Protein AF-E7D1M7-F1 (afdb_monomer)

Foldseek 3Di:
DVVVVVVVVVVVVVVVVVVVVVVVPPPPDDDPDDDPADWDCVDPPGIDHDDDDPPPPPDDDDQDDEDDQWDWACVDPPHIDTHHDPPLCPPDDQDDEDPQWDWDCPDPPGIDTDHDDD

Solvent-accessible surface area (backbone atoms only — not comparable to full-atom values): 7917 Å² total; per-residue (Å²): 125,74,68,64,58,53,56,52,52,51,52,52,53,52,54,51,52,54,49,58,54,54,68,71,63,65,79,79,80,68,76,84,73,95,62,99,50,54,74,35,73,85,44,78,95,47,59,42,74,52,63,78,75,76,78,76,76,83,81,84,68,80,85,74,87,59,60,95,74,35,44,84,34,74,86,43,78,96,44,58,43,68,48,59,65,80,76,82,68,70,83,65,72,87,68,89,58,60,92,85,39,42,80,34,75,85,44,79,89,42,53,39,69,46,58,72,82,128

Organism: Latrodectus hesperus (NCBI:txid256737)

Mean predicted aligned error: 19.1 Å

Radius of gyration: 43.04 Å; Cα contacts (8 Å, |Δi|>4): 99; chains: 1; bounding box: 106×28×89 Å

pLDDT: mean 81.71, std 11.62, range [51.38, 95.06]

Sequence (118 aa):
HEAEGKNMKLIVASILLLSIAGYCYAQVQCSPPKCACPLDYSTKPCPSCNCEEPPVPEIFCSEPKCDEGCTLDYSTQPCPSCQCRKKRQVQCSPPNCPRGCFINYRSVPCPSCMCPRG

Secondary structure (DSSP, 8-state):
-HHHHHHHHHHHHHHHHHHHHHHH-----PPPP--SS-EETTSSSS-EE-PPPPPPPP--PPPPPPPTTEEEETTSSSS-EEEE-------PPPP-PPTT-EEETTSSSS-EEE----

Structure (mmCIF, N/CA/C/O backbone):
data_AF-E7D1M7-F1
#
_entry.id   AF-E7D1M7-F1
#
loop_
_atom_site.group_PDB
_atom_site.id
_atom_site.type_symbol
_atom_site.label_atom_id
_atom_site.label_alt_id
_atom_site.label_comp_id
_atom_site.label_asym_id
_atom_site.label_entity_id
_atom_site.label_seq_id
_atom_site.pdbx_PDB_ins_code
_atom_site.Cartn_x
_atom_site.Cartn_y
_atom_site.Cartn_z
_atom_site.occupancy
_atom_site.B_iso_or_equiv
_atom_site.auth_seq_id
_atom_site.auth_comp_id
_atom_site.auth_asym_id
_atom_site.auth_atom_id
_atom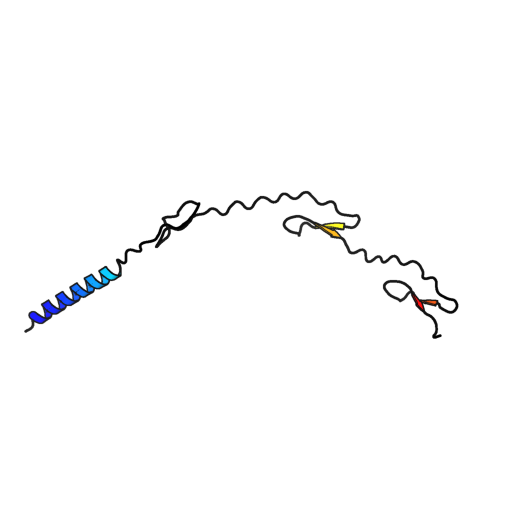_site.pdbx_PDB_model_num
ATOM 1 N N . HIS A 1 1 ? 78.653 -3.499 -36.215 1.00 51.38 1 HIS A N 1
ATOM 2 C CA . HIS A 1 1 ? 77.743 -4.028 -35.176 1.00 51.38 1 HIS A CA 1
ATOM 3 C C . HIS A 1 1 ? 76.703 -3.016 -34.664 1.00 51.38 1 HIS A C 1
ATOM 5 O O . HIS A 1 1 ? 75.758 -3.436 -34.015 1.00 51.38 1 HIS A O 1
ATOM 11 N N . GLU A 1 2 ? 76.801 -1.713 -34.977 1.00 53.06 2 GLU A N 1
ATOM 12 C CA . GLU A 1 2 ? 75.860 -0.696 -34.455 1.00 53.06 2 GLU A CA 1
ATOM 13 C C . GLU A 1 2 ? 74.613 -0.442 -35.333 1.00 53.06 2 GLU A C 1
ATOM 15 O O . GLU A 1 2 ? 73.598 0.063 -34.854 1.00 53.06 2 GLU A O 1
ATOM 20 N N . ALA A 1 3 ? 74.656 -0.820 -36.616 1.00 54.00 3 ALA A N 1
ATOM 21 C CA . ALA A 1 3 ? 73.541 -0.645 -37.554 1.00 54.00 3 ALA A CA 1
ATOM 22 C C . ALA A 1 3 ? 72.438 -1.713 -37.392 1.00 54.00 3 ALA A C 1
ATOM 24 O O . ALA A 1 3 ? 71.255 -1.403 -37.501 1.00 54.00 3 ALA A O 1
ATOM 25 N N . GLU A 1 4 ? 72.810 -2.951 -37.056 1.00 55.75 4 GLU A N 1
ATOM 26 C CA . GLU A 1 4 ? 71.868 -4.072 -36.893 1.00 55.75 4 GLU A CA 1
ATOM 27 C C . GLU A 1 4 ? 70.941 -3.888 -35.679 1.00 55.75 4 GLU A C 1
ATOM 29 O O . GLU A 1 4 ? 69.736 -4.128 -35.757 1.00 55.75 4 GLU A O 1
ATOM 34 N N . GLY A 1 5 ? 71.466 -3.352 -34.570 1.00 59.56 5 GLY A N 1
ATOM 35 C CA . GLY A 1 5 ? 70.684 -3.116 -33.352 1.00 59.56 5 GLY A CA 1
ATOM 36 C C . GLY A 1 5 ? 69.640 -1.997 -33.475 1.00 59.56 5 GLY A C 1
ATOM 37 O O . GLY A 1 5 ? 68.625 -2.032 -32.778 1.00 59.56 5 GLY A O 1
ATOM 38 N N . LYS A 1 6 ? 69.853 -1.010 -34.360 1.00 62.78 6 LYS A N 1
ATOM 39 C CA . LYS A 1 6 ? 68.896 0.089 -34.602 1.00 62.78 6 LYS A CA 1
ATOM 40 C C . LYS A 1 6 ? 67.686 -0.385 -35.406 1.00 62.78 6 LYS A C 1
ATOM 42 O O . LYS A 1 6 ? 66.557 -0.063 -35.041 1.00 62.78 6 LYS A O 1
ATOM 47 N N . ASN A 1 7 ? 67.918 -1.208 -36.427 1.00 70.81 7 ASN A N 1
ATOM 48 C CA . ASN A 1 7 ? 66.849 -1.801 -37.231 1.00 70.81 7 ASN A CA 1
ATOM 49 C C . ASN A 1 7 ? 65.982 -2.751 -36.397 1.00 70.81 7 ASN A C 1
ATOM 51 O O . ASN A 1 7 ? 64.758 -2.668 -36.447 1.00 70.81 7 ASN A O 1
ATOM 55 N N . MET A 1 8 ? 66.597 -3.570 -35.539 1.00 75.31 8 MET A N 1
ATOM 56 C CA . MET A 1 8 ? 65.857 -4.464 -34.644 1.00 75.31 8 MET A CA 1
ATOM 57 C C . MET A 1 8 ? 64.963 -3.699 -33.653 1.00 75.31 8 MET A C 1
ATOM 59 O O . MET A 1 8 ? 63.803 -4.060 -33.466 1.00 75.31 8 MET A O 1
ATOM 63 N N . LYS A 1 9 ? 65.452 -2.599 -33.061 1.00 79.38 9 LYS A N 1
ATOM 64 C CA . LYS A 1 9 ? 64.650 -1.751 -32.158 1.00 79.38 9 LYS A CA 1
ATOM 65 C C . LYS A 1 9 ? 63.468 -1.089 -32.871 1.00 79.38 9 LYS A C 1
ATOM 67 O O . LYS A 1 9 ? 62.386 -1.012 -32.294 1.00 79.38 9 LYS A O 1
ATOM 72 N N . LEU A 1 10 ? 63.659 -0.648 -34.115 1.00 80.12 10 LEU A N 1
ATOM 73 C CA . LEU A 1 10 ? 62.600 -0.035 -34.921 1.00 80.12 10 LEU A CA 1
ATOM 74 C C . LEU A 1 10 ? 61.500 -1.046 -35.275 1.00 80.12 10 LEU A C 1
ATOM 76 O O . LEU A 1 10 ? 60.315 -0.724 -35.193 1.00 80.12 10 LEU A O 1
ATOM 80 N N . ILE A 1 11 ? 61.883 -2.283 -35.598 1.00 81.88 11 ILE A N 1
ATOM 81 C CA . ILE A 1 11 ? 60.942 -3.370 -35.895 1.00 81.88 11 ILE A CA 1
ATOM 82 C C . ILE A 1 11 ? 60.123 -3.722 -34.646 1.00 81.88 11 ILE A C 1
ATOM 84 O O . ILE A 1 11 ? 58.896 -3.770 -34.711 1.00 81.88 11 ILE A O 1
ATOM 88 N N . VAL A 1 12 ? 60.776 -3.886 -33.489 1.00 82.94 12 VAL A N 1
ATOM 89 C CA . VAL A 1 12 ? 60.089 -4.205 -32.225 1.00 82.94 12 VAL A CA 1
ATOM 90 C C . VAL A 1 12 ? 59.131 -3.086 -31.807 1.00 82.94 12 VAL A C 1
ATOM 92 O O . VAL A 1 12 ? 57.991 -3.373 -31.449 1.00 82.94 12 VAL A O 1
ATOM 95 N N . ALA A 1 13 ? 59.543 -1.817 -31.908 1.00 83.25 13 ALA A N 1
ATOM 96 C CA . ALA A 1 13 ? 58.673 -0.677 -31.609 1.00 83.25 13 ALA A CA 1
ATOM 97 C C . ALA A 1 13 ? 57.440 -0.634 -32.528 1.00 83.25 13 ALA A C 1
ATOM 99 O O . ALA A 1 13 ? 56.327 -0.395 -32.062 1.00 83.25 13 ALA A O 1
ATOM 100 N N . SER A 1 14 ? 57.622 -0.931 -33.817 1.00 81.00 14 SER A N 1
ATOM 101 C CA . SER A 1 14 ? 56.534 -0.954 -34.802 1.00 81.00 14 SER A CA 1
ATOM 102 C C . SER A 1 14 ? 55.519 -2.067 -34.513 1.00 81.00 14 SER A C 1
ATOM 104 O O . SER A 1 14 ? 54.313 -1.829 -34.551 1.00 81.00 14 SER A O 1
ATOM 106 N N . ILE A 1 15 ? 55.991 -3.267 -34.156 1.00 81.75 15 ILE A N 1
ATOM 107 C CA . ILE A 1 15 ? 55.129 -4.403 -33.780 1.00 81.75 15 ILE A CA 1
ATOM 108 C C . ILE A 1 15 ? 54.352 -4.099 -32.491 1.00 81.75 15 ILE A C 1
ATOM 110 O O . ILE A 1 15 ? 53.160 -4.406 -32.397 1.00 81.75 15 ILE A O 1
ATOM 114 N N . LEU A 1 16 ? 55.001 -3.466 -31.508 1.00 80.31 16 LEU A N 1
ATOM 115 C CA . LEU A 1 16 ? 54.359 -3.090 -30.249 1.00 80.31 16 LEU A CA 1
ATOM 116 C C . LEU A 1 16 ? 53.233 -2.069 -30.479 1.00 80.31 16 LEU A C 1
ATOM 118 O O . LEU A 1 16 ? 52.140 -2.230 -29.940 1.00 80.31 16 LEU A O 1
ATOM 122 N N . LEU A 1 17 ? 53.467 -1.067 -31.335 1.00 75.50 17 LEU A N 1
ATOM 123 C CA . LEU A 1 17 ? 52.465 -0.059 -31.702 1.00 75.50 17 LEU A CA 1
ATOM 124 C C . LEU A 1 17 ? 51.259 -0.670 -32.426 1.00 75.50 17 LEU A C 1
ATOM 126 O O . LEU A 1 17 ? 50.119 -0.349 -32.088 1.00 75.50 17 LEU A O 1
ATOM 130 N N . LEU A 1 18 ? 51.494 -1.583 -33.373 1.00 74.69 18 LEU A N 1
ATOM 131 C CA . LEU A 1 18 ? 50.421 -2.294 -34.080 1.00 74.69 18 LEU A CA 1
ATOM 132 C C . LEU A 1 18 ? 49.599 -3.177 -33.134 1.00 74.69 18 LEU A C 1
ATOM 134 O O . LEU A 1 18 ? 48.377 -3.241 -33.256 1.00 74.69 18 LEU A O 1
ATOM 138 N N . SER A 1 1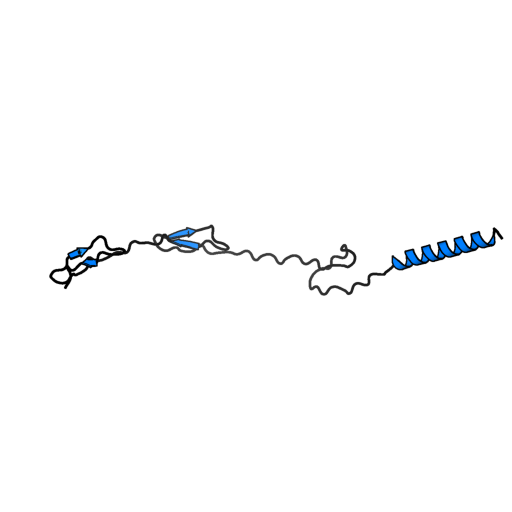9 ? 50.253 -3.810 -32.159 1.00 70.75 19 SER A N 1
ATOM 139 C CA . SER A 1 19 ? 49.580 -4.645 -31.161 1.00 70.75 19 SER A CA 1
ATOM 140 C C . SER A 1 19 ? 48.690 -3.806 -30.241 1.00 70.75 19 SER A C 1
ATOM 142 O O . SER A 1 19 ? 47.517 -4.126 -30.076 1.00 70.75 19 SER A O 1
ATOM 144 N N . ILE A 1 20 ? 49.204 -2.699 -29.692 1.00 69.06 20 ILE A N 1
ATOM 145 C CA . ILE A 1 20 ? 48.444 -1.807 -28.795 1.00 69.06 20 ILE A CA 1
ATOM 146 C C . ILE A 1 20 ? 47.244 -1.190 -29.526 1.00 69.06 20 ILE A C 1
ATOM 148 O O . ILE A 1 20 ? 46.142 -1.163 -28.979 1.00 69.06 20 ILE A O 1
ATOM 152 N N . ALA A 1 21 ? 47.425 -0.756 -30.777 1.00 63.34 21 ALA A N 1
ATOM 153 C CA . ALA A 1 21 ? 46.318 -0.278 -31.600 1.00 63.34 21 ALA A CA 1
ATOM 154 C C . ALA A 1 21 ? 45.277 -1.387 -31.842 1.00 63.34 21 ALA A C 1
ATOM 156 O O . ALA A 1 21 ? 44.084 -1.144 -31.683 1.00 63.34 21 ALA A O 1
ATOM 157 N N . GLY A 1 22 ? 45.715 -2.613 -32.146 1.00 60.38 22 GLY A N 1
ATOM 158 C CA . GLY A 1 22 ? 44.831 -3.762 -32.360 1.00 60.38 22 GLY A CA 1
ATOM 159 C C . GLY A 1 22 ? 43.972 -4.125 -31.143 1.00 60.38 22 GLY A C 1
ATOM 160 O O . GLY A 1 22 ? 42.786 -4.402 -31.305 1.00 60.38 22 GLY A O 1
ATOM 161 N N . TYR A 1 23 ? 44.524 -4.057 -29.926 1.00 61.12 23 TYR A N 1
ATOM 162 C CA . TYR A 1 23 ? 43.771 -4.337 -28.693 1.00 61.12 23 TYR A CA 1
ATOM 163 C C . TYR A 1 23 ? 42.692 -3.286 -28.384 1.00 61.12 23 TYR A C 1
ATOM 165 O O . TYR A 1 23 ? 41.660 -3.627 -27.807 1.00 61.12 23 TYR A O 1
ATOM 173 N N . CYS A 1 24 ? 42.886 -2.028 -28.790 1.00 57.34 24 CYS A N 1
ATOM 174 C CA . CYS A 1 24 ? 41.886 -0.972 -28.603 1.00 57.34 24 CYS A CA 1
ATOM 175 C C . CYS A 1 24 ? 40.731 -1.043 -29.617 1.00 57.34 24 CYS A C 1
ATOM 177 O O . CYS A 1 24 ? 39.656 -0.510 -29.351 1.00 57.34 24 CYS A O 1
ATOM 179 N N . TYR A 1 25 ? 40.917 -1.722 -30.754 1.00 59.56 25 TYR A N 1
ATOM 180 C CA . TYR A 1 25 ? 39.876 -1.961 -31.762 1.00 59.56 25 TYR A CA 1
ATOM 181 C C . TYR A 1 25 ? 39.108 -3.268 -31.499 1.00 59.56 25 TYR A C 1
ATOM 183 O O . TYR A 1 25 ? 38.783 -4.021 -32.417 1.00 59.56 25 TYR A O 1
ATOM 191 N N . ALA A 1 26 ? 38.766 -3.547 -30.241 1.00 60.59 26 ALA A N 1
ATOM 192 C CA . ALA A 1 26 ? 37.707 -4.504 -29.953 1.00 60.59 26 ALA A CA 1
ATOM 193 C C . ALA A 1 26 ? 36.377 -3.881 -30.410 1.00 60.59 26 ALA A C 1
ATOM 195 O O . ALA A 1 26 ? 35.795 -3.045 -29.723 1.00 60.59 26 ALA A O 1
ATOM 196 N N . GLN A 1 27 ? 35.923 -4.241 -31.612 1.00 64.06 27 GLN A N 1
ATOM 197 C CA . GLN A 1 27 ? 34.606 -3.865 -32.124 1.00 64.06 27 GLN A CA 1
ATOM 198 C C . GLN A 1 27 ? 33.552 -4.440 -31.169 1.00 64.06 27 GLN A C 1
ATOM 200 O O . GLN A 1 27 ? 33.277 -5.640 -31.195 1.00 64.06 27 GLN A O 1
ATOM 205 N N . VAL A 1 28 ? 33.003 -3.604 -30.284 1.00 71.62 28 VAL A N 1
ATOM 206 C CA . VAL A 1 28 ? 31.939 -4.006 -29.359 1.00 71.62 28 VAL A CA 1
ATOM 207 C C . VAL A 1 28 ? 30.694 -4.292 -30.192 1.00 71.62 28 VAL A C 1
ATOM 209 O O . VAL A 1 28 ? 29.989 -3.381 -30.620 1.00 71.62 28 VAL A O 1
ATOM 212 N N . GLN A 1 29 ? 30.448 -5.571 -30.467 1.00 78.94 29 GLN A N 1
ATOM 213 C CA . GLN A 1 29 ? 29.239 -6.011 -31.153 1.00 78.94 29 GLN A CA 1
ATOM 214 C C . GLN A 1 29 ? 28.117 -6.158 -30.131 1.00 78.94 29 GLN A C 1
ATOM 216 O O . GLN A 1 29 ? 28.055 -7.128 -29.375 1.00 78.94 29 GLN A O 1
ATOM 221 N N . CYS A 1 30 ? 27.230 -5.172 -30.099 1.00 80.56 30 CYS A N 1
ATOM 222 C CA . CYS A 1 30 ? 26.041 -5.217 -29.265 1.00 80.56 30 CYS A CA 1
ATOM 223 C C . CYS A 1 30 ? 24.946 -5.994 -29.999 1.00 80.56 30 CYS A C 1
ATOM 225 O O . CYS A 1 30 ? 24.657 -5.726 -31.166 1.00 80.56 30 CYS A O 1
ATOM 227 N N . SER A 1 31 ? 24.297 -6.930 -29.312 1.00 85.00 31 SER A N 1
ATOM 228 C CA . SER A 1 31 ? 23.019 -7.448 -29.801 1.00 85.00 31 SER A CA 1
ATOM 229 C C . SER A 1 31 ? 21.952 -6.353 -29.687 1.00 85.00 31 SER A C 1
ATOM 231 O O . SER A 1 31 ? 21.992 -5.592 -28.715 1.00 85.00 31 SER A O 1
ATOM 233 N N . PRO A 1 32 ? 20.990 -6.261 -30.625 1.00 82.69 32 PRO A N 1
ATOM 234 C CA . PRO A 1 32 ? 19.880 -5.326 -30.496 1.00 82.69 32 PRO A CA 1
ATOM 235 C C . PRO A 1 32 ? 19.138 -5.555 -29.168 1.00 82.69 32 PRO A C 1
ATOM 237 O O . PRO A 1 32 ? 18.750 -6.696 -28.885 1.00 82.69 32 PRO A O 1
ATOM 240 N N . PRO A 1 33 ? 18.948 -4.517 -28.335 1.00 84.12 33 PRO A N 1
ATOM 241 C CA . PRO A 1 33 ? 18.197 -4.660 -27.097 1.00 84.12 33 PRO A CA 1
ATOM 242 C C . PRO A 1 33 ? 16.726 -4.966 -27.413 1.00 84.12 33 PRO A C 1
ATOM 244 O O . PRO A 1 33 ? 16.143 -4.447 -28.365 1.00 84.12 33 PRO A O 1
ATOM 247 N N . LYS A 1 34 ? 16.121 -5.850 -26.618 1.00 83.62 34 LYS A N 1
ATOM 248 C CA . LYS A 1 34 ? 14.716 -6.244 -26.772 1.00 83.62 34 LYS A CA 1
ATOM 249 C C . LYS A 1 34 ? 13.828 -5.228 -26.048 1.00 83.62 34 LYS A C 1
ATOM 251 O O . LYS A 1 34 ? 13.563 -5.399 -24.863 1.00 83.62 34 LYS A O 1
ATOM 256 N N . CYS A 1 35 ? 13.379 -4.191 -26.754 1.00 84.94 35 CYS A N 1
ATOM 257 C CA . CYS A 1 35 ? 12.446 -3.186 -26.232 1.00 84.94 35 CYS A CA 1
ATOM 258 C C . CYS A 1 35 ? 11.181 -3.108 -27.098 1.00 84.94 35 CYS A C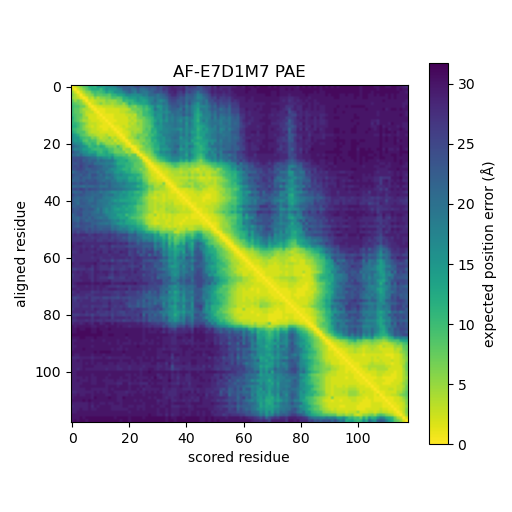 1
ATOM 260 O O . CYS A 1 35 ? 11.246 -3.292 -28.311 1.00 84.94 35 CYS A O 1
ATOM 262 N N . ALA A 1 36 ? 10.048 -2.759 -26.486 1.00 84.19 36 ALA A N 1
ATOM 263 C CA . ALA A 1 36 ? 8.814 -2.375 -27.184 1.00 84.19 36 ALA A CA 1
ATOM 264 C C . ALA A 1 36 ? 8.662 -0.839 -27.311 1.00 84.19 36 ALA A C 1
ATOM 266 O O . ALA A 1 36 ? 7.561 -0.340 -27.516 1.00 84.19 36 ALA A O 1
ATOM 267 N N . CYS A 1 37 ? 9.759 -0.092 -27.147 1.00 85.56 37 CYS A N 1
ATOM 268 C CA . CYS A 1 37 ? 9.823 1.372 -27.124 1.00 85.56 37 CYS A CA 1
ATOM 269 C C . CYS A 1 37 ? 11.023 1.868 -27.967 1.00 85.56 37 CYS A C 1
ATOM 271 O O . CYS A 1 37 ? 11.854 1.042 -28.367 1.00 85.56 37 CYS A O 1
ATOM 273 N N . PRO A 1 38 ? 11.129 3.178 -28.267 1.00 89.50 38 PRO A N 1
ATOM 274 C CA . PRO A 1 38 ? 12.217 3.727 -29.076 1.00 89.50 38 PRO A CA 1
ATOM 275 C C . PRO A 1 38 ? 13.613 3.438 -28.508 1.00 89.50 38 PRO A C 1
ATOM 277 O O . PRO A 1 38 ? 13.822 3.392 -27.297 1.00 89.50 38 PRO A O 1
ATOM 280 N N . LEU A 1 39 ? 14.587 3.266 -29.402 1.00 89.38 39 LEU A N 1
ATOM 281 C CA . LEU A 1 39 ? 15.992 3.077 -29.046 1.00 89.38 39 LEU A CA 1
ATOM 282 C C . LEU A 1 39 ? 16.736 4.412 -29.002 1.00 89.38 39 LEU A C 1
ATOM 284 O O . LEU A 1 39 ? 16.607 5.227 -29.914 1.00 89.38 39 LEU A O 1
ATOM 288 N N . ASP A 1 40 ? 17.574 4.587 -27.984 1.00 89.00 40 ASP A N 1
ATOM 289 C CA . ASP A 1 40 ? 18.552 5.666 -27.889 1.00 89.00 40 ASP A CA 1
ATOM 290 C C . ASP A 1 40 ? 19.942 5.168 -28.312 1.00 89.00 40 ASP A C 1
ATOM 292 O O . ASP A 1 40 ? 20.623 4.443 -27.582 1.00 89.00 40 ASP A O 1
ATOM 296 N N . TYR A 1 41 ? 20.368 5.603 -29.500 1.00 87.75 41 TYR A N 1
ATOM 297 C CA . TYR A 1 41 ? 21.672 5.302 -30.104 1.00 87.75 41 TYR A CA 1
ATOM 298 C C . TYR A 1 41 ? 22.812 6.223 -29.641 1.00 87.75 41 TYR A C 1
ATOM 300 O O . TYR A 1 41 ? 23.972 6.011 -30.021 1.00 87.75 41 TYR A O 1
ATOM 308 N N . SER A 1 42 ? 22.508 7.248 -28.844 1.00 88.81 42 SER A N 1
ATOM 309 C CA . SER A 1 42 ? 23.506 8.153 -28.274 1.00 88.81 42 SER A CA 1
ATOM 310 C C . SER A 1 42 ? 24.249 7.518 -27.097 1.00 88.81 42 SER A C 1
ATOM 312 O O . SER A 1 42 ? 25.367 7.927 -26.775 1.00 88.81 42 SER A O 1
ATOM 314 N N . THR A 1 43 ? 23.659 6.498 -26.474 1.00 85.88 43 THR A N 1
ATOM 315 C CA . THR A 1 43 ? 24.287 5.744 -25.386 1.00 85.88 43 THR A CA 1
ATOM 316 C C . THR A 1 43 ? 25.503 4.951 -25.877 1.00 85.88 43 THR A C 1
ATOM 318 O O . THR A 1 43 ? 25.555 4.447 -27.004 1.00 85.88 43 THR A O 1
ATOM 321 N N . LYS A 1 44 ? 26.545 4.900 -25.037 1.00 87.25 44 LYS A N 1
ATOM 322 C CA . LYS A 1 44 ? 27.809 4.204 -25.311 1.00 87.25 44 LYS A CA 1
ATOM 323 C C . LYS A 1 44 ? 28.104 3.202 -24.194 1.00 87.25 44 LYS A C 1
ATOM 325 O O . LYS A 1 44 ? 27.856 3.518 -23.033 1.00 87.25 44 LYS A O 1
ATOM 330 N N . PRO A 1 45 ? 28.659 2.020 -24.519 1.00 84.25 45 PRO A N 1
ATOM 331 C CA . PRO A 1 45 ? 29.115 1.592 -25.849 1.00 84.25 45 PRO A CA 1
ATOM 332 C C . PRO A 1 45 ? 28.000 1.062 -26.772 1.00 84.25 45 PRO A C 1
ATOM 334 O O . PRO A 1 45 ? 28.230 0.943 -27.971 1.00 84.25 45 PRO A O 1
ATOM 337 N N . CYS A 1 46 ? 26.810 0.780 -26.236 1.00 87.94 46 CYS A N 1
ATOM 338 C CA . CYS A 1 46 ? 25.681 0.182 -26.950 1.00 87.94 46 CYS A CA 1
ATOM 339 C C . CYS A 1 46 ? 24.426 1.057 -26.839 1.00 87.94 46 CYS A C 1
ATOM 341 O O . CYS A 1 46 ? 24.288 1.730 -25.819 1.00 87.94 46 CYS A O 1
ATOM 343 N N . PRO A 1 47 ? 23.502 0.986 -27.821 1.00 89.56 47 PRO A N 1
ATOM 344 C CA . PRO A 1 47 ? 22.197 1.628 -27.724 1.00 89.56 47 PRO A CA 1
ATOM 345 C C . PRO A 1 47 ? 21.378 1.065 -26.555 1.00 89.56 47 PRO A C 1
ATOM 347 O O . PRO A 1 47 ? 21.479 -0.121 -26.229 1.00 89.56 47 PRO A O 1
ATOM 350 N N . SER A 1 48 ? 20.526 1.904 -25.975 1.00 90.56 48 SER A N 1
ATOM 351 C CA . SER A 1 48 ? 19.653 1.571 -24.846 1.00 90.56 48 SER A CA 1
ATOM 352 C C . SER A 1 48 ? 18.185 1.786 -25.209 1.00 90.56 48 SER A C 1
ATOM 354 O O . SER A 1 48 ? 17.867 2.478 -26.174 1.00 90.56 48 SER A O 1
ATOM 356 N N . CYS A 1 49 ? 17.274 1.194 -24.440 1.00 90.62 49 CYS A N 1
ATOM 357 C CA . CYS A 1 49 ? 15.849 1.481 -24.561 1.00 90.62 49 CYS A CA 1
ATOM 358 C C . CYS A 1 49 ? 15.562 2.856 -23.940 1.00 90.62 49 CYS A C 1
ATOM 360 O O . CYS A 1 49 ? 15.910 3.088 -22.782 1.00 90.62 49 CYS A O 1
ATOM 362 N N . ASN A 1 50 ? 14.907 3.740 -24.686 1.00 89.81 50 ASN A N 1
ATOM 363 C CA . ASN A 1 50 ? 14.384 5.003 -24.179 1.00 89.81 50 ASN A CA 1
ATOM 364 C C . ASN A 1 50 ? 12.863 4.894 -24.089 1.00 89.81 50 ASN A C 1
ATOM 366 O O . ASN A 1 50 ? 12.134 5.286 -25.002 1.00 89.81 50 ASN A O 1
ATOM 370 N N . CYS A 1 51 ? 12.397 4.267 -23.014 1.00 86.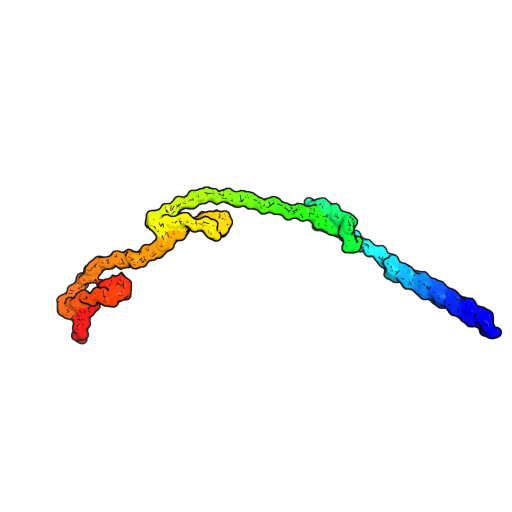44 51 CYS A N 1
ATOM 371 C CA . CYS A 1 51 ? 10.975 4.180 -22.741 1.00 86.44 51 CYS A CA 1
ATOM 372 C C . CYS A 1 51 ? 10.591 5.374 -21.867 1.00 86.44 51 CYS A C 1
ATOM 374 O O . CYS A 1 51 ? 11.125 5.516 -20.768 1.00 86.44 51 CYS A O 1
ATOM 376 N N . GLU A 1 52 ? 9.662 6.207 -22.336 1.00 80.62 52 GLU A N 1
ATOM 377 C CA . GLU A 1 52 ? 8.959 7.119 -21.437 1.00 80.62 52 GLU A CA 1
ATOM 378 C C . GLU A 1 52 ? 8.264 6.271 -20.370 1.00 80.62 52 GLU A C 1
ATOM 380 O O . GLU A 1 52 ? 7.632 5.253 -20.683 1.00 80.62 52 GLU A O 1
ATOM 385 N N . GLU A 1 53 ? 8.424 6.649 -19.103 1.00 75.44 53 GLU A N 1
ATOM 386 C CA . GLU A 1 53 ? 7.640 6.033 -18.043 1.00 75.44 53 GLU A CA 1
ATOM 387 C C . GLU A 1 53 ? 6.160 6.233 -18.389 1.00 75.44 53 GLU A C 1
ATOM 389 O O . GLU A 1 53 ? 5.767 7.344 -18.765 1.00 75.44 53 GLU A O 1
ATOM 394 N N . PRO A 1 54 ? 5.332 5.173 -18.332 1.00 72.56 54 PRO A N 1
ATOM 395 C CA . PRO A 1 54 ? 3.913 5.330 -18.590 1.00 72.56 54 PRO A CA 1
ATOM 396 C C . PRO A 1 54 ? 3.372 6.423 -17.660 1.00 72.56 54 PRO A C 1
ATOM 398 O O . PRO A 1 54 ? 3.758 6.456 -16.486 1.00 72.56 54 PRO A O 1
ATOM 401 N N . PRO A 1 55 ? 2.500 7.320 -18.157 1.00 69.75 55 PRO A N 1
ATOM 402 C CA . PRO A 1 55 ? 1.944 8.372 -17.325 1.00 69.75 55 PRO A CA 1
ATOM 403 C C . PRO A 1 55 ? 1.292 7.723 -16.107 1.00 69.75 55 PRO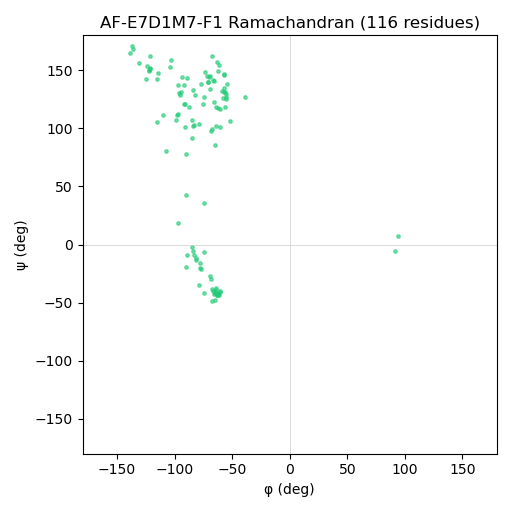 A C 1
ATOM 405 O O . PRO A 1 55 ? 0.469 6.814 -16.250 1.00 69.75 55 PRO A O 1
ATOM 408 N N . VAL A 1 56 ? 1.699 8.155 -14.909 1.00 73.31 56 VAL A N 1
ATOM 409 C CA . VAL A 1 56 ? 1.065 7.714 -13.666 1.00 73.31 56 VAL A CA 1
ATOM 410 C C . VAL A 1 56 ? -0.417 8.057 -13.808 1.00 73.31 56 VAL A C 1
ATOM 412 O O . VAL A 1 56 ? -0.726 9.233 -14.010 1.00 73.31 56 VAL A O 1
ATOM 415 N N . PRO A 1 57 ? -1.333 7.070 -13.787 1.00 74.62 57 PRO A N 1
ATOM 416 C CA . PRO A 1 57 ? -2.743 7.357 -13.979 1.00 74.62 57 PRO A CA 1
ATOM 417 C C . PRO A 1 57 ? -3.184 8.357 -12.912 1.00 74.62 57 PRO A C 1
ATOM 419 O O . PRO A 1 57 ? -2.951 8.139 -11.723 1.00 74.62 57 PRO A O 1
ATOM 422 N N . GLU A 1 58 ? -3.787 9.465 -13.341 1.00 76.31 58 GLU A N 1
ATOM 423 C CA . GLU A 1 58 ? -4.326 10.462 -12.423 1.00 76.31 58 GLU A CA 1
ATOM 424 C C . GLU A 1 58 ? -5.404 9.798 -11.555 1.00 76.31 58 GLU A C 1
ATOM 426 O O . GLU A 1 58 ? -6.412 9.285 -12.050 1.00 76.31 58 GLU A O 1
ATOM 431 N N . ILE A 1 59 ? -5.161 9.746 -10.244 1.00 80.19 59 ILE A N 1
ATOM 432 C CA . ILE A 1 59 ? -6.075 9.124 -9.289 1.00 80.19 59 ILE A CA 1
ATOM 433 C C . ILE A 1 59 ? -7.132 10.159 -8.910 1.00 80.19 59 ILE A C 1
ATOM 435 O O . ILE A 1 59 ? -6.862 11.094 -8.159 1.00 80.19 59 ILE A O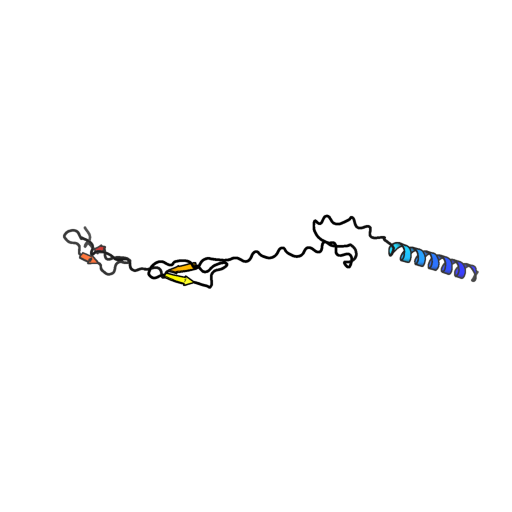 1
ATOM 439 N N . PHE A 1 60 ? -8.353 9.968 -9.406 1.00 86.25 60 PHE A N 1
ATOM 440 C CA . PHE A 1 60 ? -9.507 10.779 -9.026 1.00 86.25 60 PHE A CA 1
ATOM 441 C C . PHE A 1 60 ? -10.312 10.080 -7.935 1.00 86.25 60 PHE A C 1
ATOM 443 O O . PHE A 1 60 ? -10.951 9.051 -8.163 1.00 86.25 60 PHE A O 1
ATOM 450 N N . CYS A 1 61 ? -10.298 10.659 -6.739 1.00 85.94 61 CYS A N 1
ATOM 451 C CA . CYS A 1 61 ? -11.070 10.174 -5.603 1.00 85.94 61 CYS A CA 1
ATOM 452 C C . CYS A 1 61 ? -12.378 10.959 -5.491 1.00 85.94 61 CYS A C 1
ATOM 454 O O . CYS A 1 61 ? -12.385 12.184 -5.591 1.00 85.94 61 CYS A O 1
ATOM 456 N N . SER A 1 62 ? -13.487 10.271 -5.228 1.00 89.50 62 SER A N 1
ATOM 457 C CA . SER A 1 62 ? -14.682 10.950 -4.717 1.00 89.50 62 SER A CA 1
ATOM 458 C C . SER A 1 62 ? -14.455 11.374 -3.266 1.00 89.50 62 SER A C 1
ATOM 460 O O . SER A 1 62 ? -13.797 10.657 -2.512 1.00 89.50 62 SER A O 1
ATOM 462 N N . GLU A 1 63 ? -15.011 12.516 -2.861 1.00 88.88 63 GLU A N 1
ATOM 463 C CA . GLU A 1 63 ? -14.916 12.967 -1.472 1.00 88.88 63 GLU A CA 1
ATOM 464 C C . GLU A 1 63 ? -15.687 12.001 -0.547 1.00 88.88 63 GLU A C 1
ATOM 466 O O . GLU A 1 63 ? -16.877 11.748 -0.780 1.00 88.88 63 GLU A O 1
ATOM 471 N N . PRO A 1 64 ? -15.033 11.402 0.470 1.00 89.75 64 PRO A N 1
ATOM 472 C CA . PRO A 1 64 ? -15.677 10.417 1.328 1.00 89.75 64 PRO A CA 1
ATOM 473 C C . PRO A 1 64 ? -16.733 11.065 2.229 1.00 89.75 64 PRO A C 1
ATOM 475 O O . PRO A 1 64 ? -16.558 12.167 2.745 1.00 89.75 64 PRO A O 1
ATOM 478 N N . LYS A 1 65 ? -17.829 10.343 2.479 1.00 92.69 65 LYS A N 1
ATOM 479 C CA . LYS A 1 65 ? -18.834 10.735 3.475 1.00 92.69 65 LYS A CA 1
ATOM 480 C C . LYS A 1 65 ? -18.428 10.193 4.842 1.00 92.69 65 LYS A C 1
ATOM 482 O O . LYS A 1 65 ? -18.346 8.980 5.009 1.00 92.69 65 LYS A O 1
ATOM 487 N N . CYS A 1 66 ? -18.191 11.083 5.801 1.00 90.75 66 CYS A N 1
ATOM 488 C CA . CYS A 1 66 ? -17.806 10.708 7.159 1.00 90.75 66 CYS A CA 1
ATOM 489 C C . CYS A 1 66 ? -19.008 10.612 8.102 1.00 90.75 66 CYS A C 1
ATOM 491 O O . CYS A 1 66 ? -19.936 11.416 8.021 1.00 90.75 66 CYS A O 1
ATOM 493 N N . ASP A 1 67 ? -18.948 9.651 9.024 1.00 87.69 67 ASP A N 1
ATOM 494 C CA . ASP A 1 67 ? -19.941 9.485 10.085 1.00 87.69 67 ASP A CA 1
ATOM 495 C C . ASP A 1 67 ? -19.905 10.638 11.104 1.00 87.69 67 ASP A C 1
ATOM 497 O O . ASP A 1 67 ? -18.926 11.381 11.234 1.00 87.69 67 ASP A O 1
ATOM 501 N N . GLU A 1 68 ? -20.981 10.774 11.880 1.00 84.31 68 GLU A N 1
ATOM 502 C CA . GLU A 1 68 ? -21.143 11.852 12.854 1.00 84.31 68 GLU A CA 1
ATOM 503 C C . GLU A 1 68 ? -20.075 11.813 13.970 1.00 84.31 68 GLU A C 1
ATOM 505 O O . GLU A 1 68 ? -20.002 10.896 14.801 1.00 84.31 68 GLU A O 1
ATOM 510 N N . GLY A 1 69 ? -19.263 12.871 14.036 1.00 81.81 69 GLY A N 1
ATOM 511 C CA . GLY A 1 69 ? -18.128 12.983 14.960 1.00 81.81 69 GLY A CA 1
ATOM 512 C C . GLY A 1 69 ? -16.786 12.545 14.365 1.00 81.81 69 GLY A C 1
ATOM 513 O O . GLY A 1 69 ? -15.788 12.488 15.092 1.00 81.81 69 GLY A O 1
ATOM 514 N N . CYS A 1 70 ? -16.752 12.262 13.064 1.00 90.69 70 CYS A N 1
ATOM 515 C CA . CYS A 1 70 ? -15.541 12.073 12.280 1.00 90.69 70 CYS A CA 1
ATOM 516 C C . CYS A 1 70 ? -15.268 13.305 11.406 1.00 90.69 70 CYS A C 1
ATOM 518 O O . CYS A 1 70 ? -16.186 14.033 11.030 1.00 90.69 70 CYS A O 1
ATOM 520 N N . THR A 1 71 ? -14.000 13.543 11.087 1.00 92.44 71 THR A N 1
ATOM 521 C CA . THR A 1 71 ? -13.548 14.642 10.226 1.00 92.44 71 THR A CA 1
ATOM 522 C C . THR A 1 71 ? -12.768 14.093 9.045 1.00 92.44 71 THR A C 1
ATOM 524 O O . THR A 1 71 ? -12.108 13.064 9.169 1.00 92.44 71 THR A O 1
ATOM 527 N N . LEU A 1 72 ? -12.829 14.783 7.911 1.00 93.88 72 LEU A N 1
ATOM 528 C CA . LEU A 1 72 ? -12.049 14.417 6.736 1.00 93.88 72 LEU A CA 1
ATOM 529 C C . LEU A 1 72 ? -10.554 14.670 6.995 1.00 93.88 72 LEU A C 1
ATOM 531 O O . LEU A 1 72 ? -10.176 15.714 7.528 1.00 93.88 72 LEU A O 1
ATOM 535 N N . ASP A 1 73 ? -9.722 13.701 6.638 1.00 93.06 73 ASP A N 1
ATOM 536 C CA . ASP A 1 73 ? -8.270 13.707 6.766 1.00 93.06 73 ASP A CA 1
ATOM 537 C C . ASP A 1 73 ? -7.650 13.671 5.366 1.00 93.06 73 ASP A C 1
ATOM 539 O O . ASP A 1 73 ? -7.664 12.644 4.687 1.00 93.06 73 ASP A O 1
ATOM 543 N N . TYR A 1 74 ? -7.123 14.818 4.935 1.00 92.06 74 TYR A N 1
ATOM 544 C CA . TYR A 1 74 ? -6.471 14.998 3.635 1.00 92.06 74 TYR A CA 1
ATOM 545 C C . TYR A 1 74 ? -4.993 14.591 3.636 1.00 92.06 74 TYR A C 1
ATOM 547 O O . TYR A 1 74 ? -4.336 14.680 2.601 1.00 92.06 74 TYR A O 1
ATOM 555 N N . SER A 1 75 ? -4.443 14.170 4.779 1.00 92.12 75 SER A N 1
ATOM 556 C CA . SER A 1 75 ? -3.055 13.701 4.845 1.00 92.12 75 SER A CA 1
ATOM 557 C C . SER A 1 75 ? -2.886 12.281 4.304 1.00 92.12 75 SER A C 1
ATOM 559 O O . SER A 1 75 ? -1.767 11.864 3.998 1.00 92.12 75 SER A O 1
ATOM 561 N N . THR A 1 76 ? -3.982 11.533 4.158 1.00 90.12 76 THR A N 1
ATOM 562 C CA . THR A 1 76 ? -3.937 10.178 3.622 1.00 90.12 76 THR A CA 1
ATOM 563 C C . THR A 1 76 ? -3.777 10.188 2.109 1.00 90.12 76 THR A C 1
ATOM 565 O O . THR A 1 76 ? -4.407 10.967 1.398 1.00 90.12 76 THR A O 1
ATOM 568 N N . GLN A 1 77 ? -2.920 9.295 1.617 1.00 90.50 77 GLN A N 1
ATOM 569 C CA . GLN A 1 77 ? -2.679 9.096 0.194 1.00 90.50 77 GLN A CA 1
ATOM 570 C C . GLN A 1 77 ? -3.148 7.701 -0.238 1.00 90.50 77 GLN A C 1
ATOM 572 O O . GLN A 1 77 ? -3.061 6.758 0.553 1.00 90.50 77 GLN A O 1
ATOM 577 N N . PRO A 1 78 ? -3.629 7.546 -1.484 1.00 88.62 78 PRO A N 1
ATOM 578 C CA . PRO A 1 78 ? -3.751 8.587 -2.516 1.00 88.62 78 PRO A CA 1
ATOM 579 C C . PRO A 1 78 ? -5.003 9.470 -2.369 1.00 88.62 78 PRO A C 1
ATOM 581 O O . PRO A 1 78 ? -5.100 10.499 -3.024 1.00 88.62 78 PRO A O 1
ATOM 584 N N . CYS A 1 79 ? -5.946 9.076 -1.510 1.00 91.62 79 CYS A N 1
ATOM 585 C CA . CYS A 1 79 ? -7.221 9.755 -1.306 1.00 91.62 79 CYS A CA 1
ATOM 586 C C . CYS A 1 79 ? -7.391 10.193 0.152 1.00 91.62 79 CYS A C 1
ATOM 588 O O . CYS A 1 79 ? -6.914 9.490 1.053 1.00 91.62 79 CYS A O 1
ATOM 590 N N . PRO A 1 80 ? -8.154 11.271 0.408 1.00 93.19 80 PRO A N 1
ATOM 591 C CA . PRO A 1 80 ? -8.558 11.612 1.760 1.00 93.19 80 PRO A CA 1
ATOM 592 C C . PRO A 1 80 ? -9.418 10.504 2.381 1.00 93.19 80 PRO A C 1
ATOM 594 O O . PRO A 1 80 ? -10.098 9.748 1.681 1.00 93.19 80 PRO A O 1
ATOM 597 N N . SER A 1 81 ? -9.414 10.420 3.707 1.00 94.31 81 SER A N 1
ATOM 598 C CA . SER A 1 81 ? -10.170 9.419 4.469 1.00 94.31 81 SER A CA 1
ATOM 599 C C . SER A 1 81 ? -10.851 10.044 5.686 1.00 94.31 81 SER A C 1
ATOM 601 O O . SER A 1 81 ? -10.624 11.203 6.007 1.00 94.31 81 SER A O 1
ATOM 603 N N . CYS A 1 82 ? -11.730 9.307 6.366 1.00 94.12 82 CYS A N 1
ATOM 604 C CA . CYS A 1 82 ? -12.400 9.811 7.563 1.00 94.12 82 CYS A CA 1
ATOM 605 C C . CYS A 1 82 ? -11.605 9.461 8.820 1.00 94.12 82 CYS A C 1
ATOM 607 O O . CYS A 1 82 ? -11.422 8.290 9.154 1.00 94.12 82 CYS A O 1
ATOM 609 N N . GLN A 1 83 ? -11.201 10.479 9.569 1.00 92.25 83 GLN A N 1
ATOM 610 C CA . GLN A 1 83 ? -10.596 10.332 10.881 1.00 92.25 83 GLN A CA 1
ATOM 611 C C . GLN A 1 83 ? -11.652 10.540 11.967 1.00 92.25 83 GLN A C 1
ATOM 613 O O . GLN A 1 83 ? -12.154 11.639 12.200 1.00 92.25 83 GLN A O 1
ATOM 618 N N . CYS A 1 84 ? -11.976 9.465 12.677 1.00 88.06 84 CYS A N 1
ATOM 619 C CA . CYS A 1 84 ? -12.899 9.507 13.800 1.00 88.06 84 CYS A CA 1
ATOM 620 C C . CYS A 1 84 ? -12.133 9.651 15.113 1.00 88.06 84 CYS A C 1
ATOM 622 O O . CYS A 1 84 ? -11.260 8.836 15.433 1.00 88.06 84 CYS A O 1
ATOM 624 N N . ARG A 1 85 ? -12.512 10.626 15.947 1.00 77.00 85 ARG A N 1
ATOM 625 C CA . ARG A 1 85 ? -12.108 10.577 17.355 1.00 77.00 85 ARG A CA 1
ATOM 626 C C . ARG A 1 85 ? -12.764 9.339 17.950 1.00 77.00 85 ARG A C 1
ATOM 628 O O . ARG A 1 85 ? -13.988 9.249 17.961 1.00 77.00 85 ARG A O 1
ATOM 635 N N . LYS A 1 86 ? -11.973 8.374 18.435 1.00 65.38 86 LYS A N 1
ATOM 636 C CA . LYS A 1 86 ? -12.507 7.226 19.184 1.00 65.38 86 LYS A CA 1
ATOM 637 C C . LYS A 1 86 ? -13.397 7.785 20.294 1.00 65.38 86 LYS A C 1
ATOM 639 O O . LYS A 1 86 ? -12.872 8.330 21.266 1.00 65.38 86 LYS A O 1
ATOM 644 N N . LYS A 1 87 ? -14.725 7.676 20.156 1.00 60.44 87 LYS A N 1
ATOM 645 C CA . LYS A 1 87 ? -15.669 8.000 21.227 1.00 60.44 87 LYS A CA 1
ATOM 646 C C . LYS A 1 87 ? -15.416 6.985 22.342 1.00 60.44 87 LYS A C 1
ATOM 648 O O . LYS A 1 87 ? -16.072 5.957 22.422 1.00 60.44 87 LYS A O 1
ATOM 653 N N . ARG A 1 88 ? -14.455 7.261 23.228 1.00 58.53 88 ARG A N 1
ATOM 654 C CA . ARG A 1 88 ? -14.318 6.568 24.520 1.00 58.53 88 ARG A CA 1
ATOM 655 C C . ARG A 1 88 ? -15.401 7.042 25.497 1.00 58.53 88 ARG A C 1
ATOM 657 O O . ARG A 1 88 ? -15.142 7.182 26.684 1.00 58.53 88 ARG A O 1
ATOM 664 N N . GLN A 1 89 ? -16.608 7.323 25.014 1.00 60.81 89 GLN A N 1
ATOM 665 C CA . GLN A 1 89 ? -17.763 7.469 25.885 1.00 60.81 89 GLN A CA 1
ATOM 666 C C . GLN A 1 89 ? -18.375 6.083 26.001 1.00 60.81 89 GLN A C 1
ATOM 668 O O . GLN A 1 89 ? -19.332 5.746 25.311 1.00 60.81 89 GLN A O 1
ATOM 673 N N . VAL A 1 90 ? -17.755 5.245 26.833 1.00 71.00 90 VAL A N 1
ATOM 674 C CA . VAL A 1 90 ? -18.428 4.040 27.308 1.00 71.00 90 VAL A CA 1
ATOM 675 C C . VAL A 1 90 ? -19.615 4.541 28.126 1.00 71.00 90 VAL A C 1
ATOM 677 O O . VAL A 1 90 ? -19.442 5.047 29.232 1.00 71.00 90 VAL A O 1
ATOM 680 N N . GLN A 1 91 ? -20.809 4.504 27.537 1.00 77.88 91 GLN A N 1
ATOM 681 C CA . GLN A 1 91 ? -22.034 4.813 28.261 1.00 77.88 91 GLN A CA 1
ATOM 682 C C . GLN A 1 91 ? -22.414 3.587 29.082 1.00 77.88 91 GLN A C 1
ATOM 684 O O . GLN A 1 91 ? -22.885 2.581 28.555 1.00 77.88 91 GLN A O 1
ATOM 689 N N . CYS A 1 92 ? -22.156 3.663 30.380 1.00 83.00 92 CYS A N 1
ATOM 690 C CA . CYS A 1 92 ? -22.480 2.605 31.321 1.00 83.00 92 CYS A CA 1
ATOM 691 C C . CYS A 1 92 ? -23.842 2.896 31.947 1.00 83.00 92 CYS A C 1
ATOM 693 O O . CYS A 1 92 ? -24.068 3.990 32.461 1.00 83.00 92 CYS A O 1
ATOM 695 N N . SER A 1 93 ? -24.731 1.907 31.963 1.00 87.88 93 SER A N 1
ATOM 696 C CA . SER A 1 93 ? -25.890 1.958 32.857 1.00 87.88 93 SER A CA 1
ATOM 697 C C . SER A 1 93 ? -25.440 1.686 34.301 1.00 87.88 93 SER A C 1
ATOM 699 O O . SER A 1 93 ? -24.481 0.930 34.494 1.00 87.88 93 SER A O 1
ATOM 701 N N . PRO A 1 94 ? -26.099 2.260 35.326 1.00 89.50 94 PRO A N 1
ATOM 702 C CA . PRO A 1 94 ? -25.839 1.890 36.715 1.00 89.50 94 PRO A CA 1
ATOM 703 C C . PRO A 1 94 ? -26.020 0.372 36.919 1.00 89.50 94 PRO A C 1
ATOM 705 O O . PRO A 1 94 ? -27.048 -0.168 36.502 1.00 89.50 94 PRO A O 1
ATOM 708 N N . PRO A 1 95 ? -25.051 -0.340 37.527 1.00 90.62 95 PRO A N 1
ATOM 709 C CA . PRO A 1 95 ? -25.148 -1.784 37.708 1.00 90.62 95 PRO A CA 1
ATOM 710 C C . PRO A 1 95 ? -26.202 -2.136 38.765 1.00 90.62 95 PRO A C 1
ATOM 712 O O . PRO A 1 95 ? -26.291 -1.494 39.812 1.00 90.62 95 PRO A O 1
ATOM 715 N N . ASN A 1 96 ? -26.977 -3.192 38.512 1.00 94.94 96 ASN A N 1
ATOM 716 C CA . ASN A 1 96 ? -27.912 -3.736 39.493 1.00 94.94 96 ASN A CA 1
ATOM 717 C C . ASN A 1 96 ? -27.162 -4.679 40.446 1.00 94.94 96 ASN A C 1
ATOM 719 O O . ASN A 1 96 ? -26.810 -5.796 40.066 1.00 94.94 96 ASN A O 1
ATOM 723 N N . CYS A 1 97 ? -26.874 -4.211 41.662 1.00 93.88 97 CYS A N 1
ATOM 724 C CA . CYS A 1 97 ? -26.074 -4.962 42.622 1.00 93.88 97 CYS A CA 1
ATOM 725 C C . CYS A 1 97 ? -26.911 -5.879 43.524 1.00 93.88 97 CYS A C 1
ATOM 727 O O . CYS A 1 97 ? -27.996 -5.492 43.962 1.00 93.88 97 CYS A O 1
ATOM 729 N N . PRO A 1 98 ? -26.393 -7.077 43.861 1.00 92.50 98 PRO A N 1
ATOM 730 C CA . PRO A 1 98 ? -27.048 -7.962 44.814 1.00 92.50 98 PRO A CA 1
ATOM 731 C C . PRO A 1 98 ? -27.129 -7.329 46.211 1.00 92.50 98 PRO A C 1
ATOM 733 O O . PRO A 1 98 ? -26.350 -6.439 46.566 1.00 92.50 98 PRO A O 1
ATOM 736 N N . ARG A 1 99 ? -28.089 -7.799 47.021 1.00 91.75 99 ARG A N 1
ATOM 737 C CA . ARG A 1 99 ? -28.289 -7.320 48.398 1.00 91.75 99 ARG A CA 1
ATOM 738 C C . ARG A 1 99 ? -27.004 -7.483 49.214 1.00 91.75 99 ARG A C 1
ATOM 740 O O . ARG A 1 99 ? -26.418 -8.557 49.230 1.00 91.75 99 ARG A O 1
ATOM 747 N N . GLY A 1 100 ? -26.604 -6.417 49.906 1.00 89.94 100 GLY A N 1
ATOM 748 C CA . GLY A 1 100 ? -25.375 -6.376 50.707 1.00 89.94 100 GLY A CA 1
ATOM 749 C C . GLY A 1 100 ? -24.139 -5.868 49.957 1.00 89.94 100 GLY A C 1
ATOM 750 O O . GLY A 1 100 ? -23.106 -5.662 50.586 1.00 89.94 100 GLY A O 1
ATOM 751 N N . CYS A 1 101 ? -24.237 -5.614 48.650 1.00 94.25 101 CYS A N 1
ATOM 752 C CA . CYS A 1 101 ? -23.160 -5.028 47.852 1.00 94.25 101 CYS A CA 1
ATOM 753 C C . CYS A 1 101 ? -23.411 -3.542 47.559 1.00 94.25 101 CYS A C 1
ATOM 755 O O . CYS A 1 101 ? -24.549 -3.073 47.574 1.00 94.25 101 CYS A O 1
ATOM 757 N N . PHE A 1 102 ? -22.344 -2.805 47.242 1.00 93.75 102 PHE A N 1
ATOM 758 C CA . PHE A 1 102 ? -22.385 -1.373 46.931 1.00 93.75 102 PHE A CA 1
ATOM 759 C C . PHE A 1 102 ? -21.836 -1.099 45.530 1.00 93.75 102 PHE A C 1
ATOM 761 O O . PHE A 1 102 ? -20.966 -1.822 45.048 1.00 93.75 102 PHE A O 1
ATOM 768 N N . ILE A 1 103 ? -22.309 -0.038 44.874 1.00 94.06 103 ILE A N 1
ATOM 769 C CA . ILE A 1 103 ? -21.774 0.376 43.571 1.00 94.06 103 ILE A CA 1
ATOM 770 C C . ILE A 1 103 ? -20.418 1.064 43.777 1.00 94.06 103 ILE A C 1
ATOM 772 O O . ILE A 1 103 ? -20.317 2.094 44.444 1.00 94.06 103 ILE A O 1
ATOM 776 N N . ASN A 1 104 ? -19.374 0.516 43.165 1.00 93.44 104 ASN A N 1
ATOM 777 C CA . ASN A 1 104 ? -18.054 1.115 43.060 1.00 93.44 104 ASN A CA 1
ATOM 778 C C . ASN A 1 104 ? -17.957 1.951 41.775 1.00 93.44 104 ASN A C 1
ATOM 780 O O . ASN A 1 104 ? -17.726 1.421 40.691 1.00 93.44 104 ASN A O 1
ATOM 784 N N . TYR A 1 105 ? -18.088 3.272 41.906 1.00 91.06 105 TYR A N 1
ATOM 785 C CA . TYR A 1 105 ? -17.948 4.226 40.794 1.00 91.06 105 TYR A CA 1
ATOM 786 C C . TYR A 1 105 ? -16.501 4.457 40.341 1.00 91.06 105 TYR A C 1
ATOM 788 O O . TYR A 1 105 ? -16.274 5.165 39.364 1.00 91.06 105 TYR A O 1
ATOM 796 N N . ARG A 1 106 ? -15.512 3.894 41.046 1.00 90.94 106 ARG A N 1
ATOM 797 C CA . ARG A 1 106 ? -14.092 4.039 40.697 1.00 90.94 106 ARG A CA 1
ATOM 798 C C . ARG A 1 106 ? -13.603 2.965 39.729 1.00 90.94 106 ARG A C 1
ATOM 800 O O . ARG A 1 106 ? -12.471 3.057 39.264 1.00 90.94 106 ARG A O 1
ATOM 807 N N . SER A 1 107 ? -14.403 1.937 39.445 1.00 87.62 107 SER A N 1
ATOM 808 C CA . SER A 1 107 ? -14.020 0.932 38.456 1.00 87.62 107 SER A CA 1
ATOM 809 C C . SER A 1 107 ? -14.075 1.511 37.043 1.00 87.62 1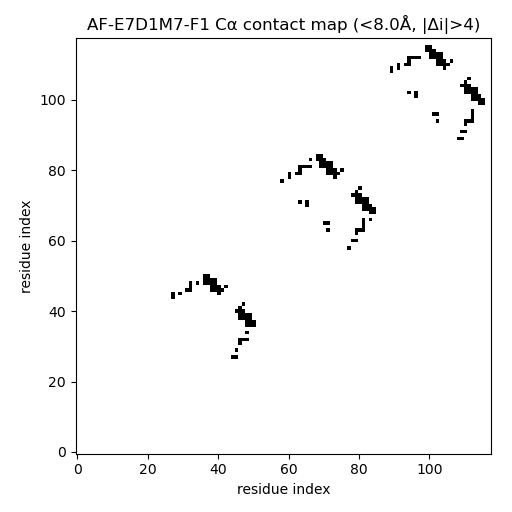07 SER A C 1
ATOM 811 O O . SER A 1 107 ? -14.982 2.264 36.694 1.00 87.62 107 SER A O 1
ATOM 813 N N . VAL A 1 108 ? -13.089 1.142 36.228 1.00 87.06 108 VAL A N 1
ATOM 814 C CA . VAL A 1 108 ? -12.976 1.539 34.822 1.00 87.06 108 VAL A CA 1
ATOM 815 C C . VAL A 1 108 ? -13.099 0.303 33.927 1.00 87.06 108 VAL A C 1
ATOM 817 O O . VAL A 1 108 ? -12.588 -0.755 34.295 1.00 87.06 108 VAL A O 1
ATOM 820 N N . PRO A 1 109 ? -13.759 0.401 32.758 1.00 83.12 109 PRO A N 1
ATOM 821 C CA . PRO A 1 109 ? -14.348 1.610 32.173 1.00 83.12 109 PRO A CA 1
ATOM 822 C C . PRO A 1 109 ? -15.751 1.973 32.705 1.00 83.12 109 PRO A C 1
ATOM 824 O O . PRO A 1 109 ? -16.225 3.060 32.398 1.00 83.12 109 PRO A O 1
ATOM 827 N N . CYS A 1 110 ? -16.396 1.102 33.494 1.00 90.38 110 CYS A N 1
ATOM 828 C CA . CYS A 1 110 ? -17.746 1.297 34.038 1.00 90.38 110 CYS A CA 1
ATOM 829 C C . CYS A 1 110 ? -17.821 1.033 35.550 1.00 90.38 110 CYS A C 1
ATOM 831 O O . CYS A 1 110 ? -17.038 0.217 36.047 1.00 90.38 110 CYS A O 1
ATOM 833 N N . PRO A 1 111 ? -18.805 1.619 36.268 1.00 93.00 111 PRO A N 1
ATOM 834 C CA . PRO A 1 111 ? -19.115 1.253 37.649 1.00 93.00 111 PRO A CA 1
ATOM 835 C C . PRO A 1 111 ? -19.441 -0.241 37.789 1.00 93.00 111 PRO A C 1
ATOM 837 O O . PRO A 1 111 ? -20.044 -0.839 36.899 1.00 93.00 111 PRO A O 1
ATOM 840 N N . SER A 1 112 ? -19.069 -0.841 38.917 1.00 94.31 112 SER A N 1
ATOM 841 C CA . SER A 1 112 ? -19.246 -2.276 39.194 1.00 94.31 112 SER A CA 1
ATOM 84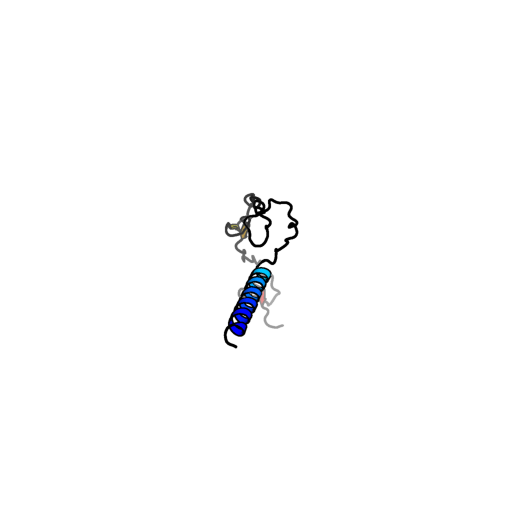2 C C . SER A 1 112 ? -19.710 -2.512 40.629 1.00 94.31 112 SER A C 1
ATOM 844 O O . SER A 1 112 ? -19.633 -1.617 41.464 1.00 94.31 112 SER A O 1
ATOM 846 N N . CYS A 1 113 ? -20.208 -3.708 40.936 1.00 95.06 113 CYS A N 1
ATOM 847 C CA . CYS A 1 113 ? -20.613 -4.053 42.297 1.00 95.06 113 CYS A CA 1
ATOM 848 C C . CYS A 1 113 ? -19.407 -4.480 43.136 1.00 95.06 113 CYS A C 1
ATOM 850 O O . CYS A 1 113 ? -18.652 -5.368 42.750 1.00 95.06 113 CYS A O 1
ATOM 852 N N . MET A 1 114 ? -19.261 -3.875 44.310 1.00 94.25 114 MET A N 1
ATOM 853 C CA . MET A 1 114 ? -18.298 -4.246 45.336 1.00 94.25 114 MET A CA 1
ATOM 854 C C . MET A 1 114 ? -19.053 -4.841 46.519 1.00 94.25 114 MET A C 1
ATOM 856 O O . MET A 1 114 ? -19.791 -4.146 47.219 1.00 94.25 114 MET A O 1
ATOM 860 N N . CYS A 1 115 ? -18.870 -6.137 46.733 1.00 93.25 115 CYS A N 1
ATOM 861 C CA . CYS A 1 115 ? -19.435 -6.843 47.870 1.00 93.25 115 CYS A CA 1
ATOM 862 C C . CYS A 1 115 ? -18.377 -6.927 48.980 1.00 93.25 115 CYS A C 1
ATOM 864 O O . CYS A 1 115 ? -17.239 -7.316 48.688 1.00 93.25 115 CYS A O 1
ATOM 866 N N . PRO A 1 116 ? -18.698 -6.570 50.237 1.00 84.56 116 PRO A N 1
ATOM 867 C CA . PRO A 1 116 ? -17.874 -7.003 51.358 1.00 84.56 116 PRO A CA 1
ATOM 868 C C . PRO A 1 116 ? -17.824 -8.537 51.313 1.00 84.56 116 PRO A C 1
ATOM 870 O O . PRO A 1 116 ? -18.838 -9.160 51.008 1.00 84.56 116 PRO A O 1
ATOM 873 N N . ARG A 1 117 ? -16.624 -9.111 51.485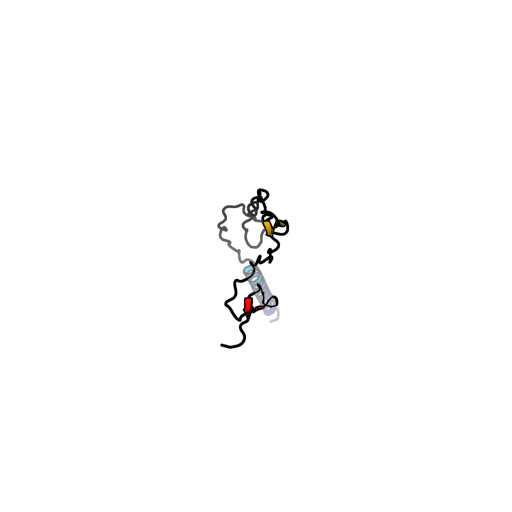 1.00 76.00 117 ARG A N 1
ATOM 874 C CA . ARG A 1 117 ? -16.327 -10.540 51.270 1.00 76.00 117 ARG A CA 1
ATOM 875 C C . ARG A 1 117 ? -17.479 -11.430 51.757 1.00 76.00 117 ARG A C 1
ATOM 877 O O . ARG A 1 117 ? -17.903 -11.275 52.900 1.00 76.00 117 ARG A O 1
ATOM 884 N N . GLY A 1 118 ? -17.957 -12.305 50.870 1.00 55.34 118 GLY A N 1
ATOM 885 C CA . GLY A 1 118 ? -18.796 -13.441 51.252 1.00 55.34 118 GLY A CA 1
ATOM 886 C C . GLY A 1 118 ? -18.043 -14.383 52.175 1.00 55.34 118 GLY A C 1
ATOM 887 O O . GLY A 1 118 ? -16.805 -14.491 52.001 1.00 55.34 118 GLY A O 1
#